Protein AF-A0A959YZW9-F1 (afdb_monomer_lite)

Foldseek 3Di:
DDADQQWDFPQADQVVAQCVVQVNGGGKIWQDKAHDGRGPPPDDPVVVCVRVDDDAQDWIWTWIDHPPDPDTDIDIGGHHDRDDDQWPDWDAPDPPRIDTDGDHD

Secondary structure (DSSP, 8-state):
-EEETTEEE-----TTSHHHHTT--TT-EEEEETTEE-SSS---HHHHHHHH--STT-EEEEEEE-TT-SS-EEEEEEP-PPP--SEEEEEEEETTEEEEEE---

Structure (mmCIF, N/CA/C/O backbone):
data_AF-A0A959YZW9-F1
#
_entry.id   AF-A0A959YZW9-F1
#
loop_
_atom_site.group_PDB
_atom_site.id
_atom_site.type_symbol
_atom_site.label_atom_id
_atom_site.label_alt_id
_atom_site.label_comp_id
_atom_site.label_asym_id
_atom_site.label_entity_id
_atom_site.label_seq_id
_atom_site.pdbx_PDB_ins_code
_atom_site.Cartn_x
_atom_site.Cartn_y
_atom_site.Cartn_z
_atom_site.occupancy
_atom_site.B_iso_or_equiv
_atom_site.auth_seq_id
_atom_site.auth_comp_id
_atom_site.auth_asym_id
_atom_site.auth_atom_id
_atom_site.pdbx_PDB_model_num
ATOM 1 N N . PHE A 1 1 ? -2.354 5.629 -3.701 1.00 71.06 1 PHE A N 1
ATOM 2 C CA . PHE A 1 1 ? -3.709 5.677 -3.111 1.00 71.06 1 PHE A CA 1
ATOM 3 C C . PHE A 1 1 ? -4.429 6.919 -3.605 1.00 71.06 1 PHE A C 1
ATOM 5 O O . PHE A 1 1 ? -3.755 7.852 -4.027 1.00 71.06 1 PHE A O 1
ATOM 12 N N . ASN A 1 2 ? -5.759 6.923 -3.571 1.00 77.62 2 ASN A N 1
ATOM 13 C CA . ASN A 1 2 ? -6.589 8.092 -3.855 1.00 77.62 2 ASN A CA 1
ATOM 14 C C . ASN A 1 2 ? -7.745 8.146 -2.852 1.00 77.62 2 ASN A C 1
ATOM 16 O O . ASN A 1 2 ? -8.250 7.094 -2.468 1.00 77.62 2 ASN A O 1
ATOM 20 N N . ILE A 1 3 ? -8.176 9.335 -2.442 1.00 74.56 3 ILE A N 1
ATOM 21 C CA . ILE A 1 3 ? -9.318 9.489 -1.535 1.00 74.56 3 ILE A CA 1
ATOM 22 C C . ILE A 1 3 ? -10.546 9.828 -2.369 1.00 74.56 3 ILE A C 1
ATOM 24 O O . ILE A 1 3 ? -10.576 10.831 -3.077 1.00 74.56 3 ILE A O 1
ATOM 28 N N . ILE A 1 4 ? -11.562 8.972 -2.303 1.00 73.62 4 ILE A N 1
ATOM 29 C CA . ILE A 1 4 ? -12.828 9.161 -3.014 1.00 73.62 4 ILE A CA 1
ATOM 30 C C . ILE A 1 4 ? -13.942 9.035 -1.987 1.00 73.62 4 ILE A C 1
ATOM 32 O O . ILE A 1 4 ? -14.042 8.008 -1.318 1.00 73.62 4 ILE A O 1
ATOM 36 N N . ARG A 1 5 ? -14.791 10.065 -1.873 1.00 71.88 5 ARG A N 1
ATOM 37 C CA . ARG A 1 5 ? -15.914 10.089 -0.915 1.00 71.88 5 ARG A CA 1
ATOM 38 C C . ARG A 1 5 ? -15.466 9.685 0.493 1.00 71.88 5 ARG A C 1
ATOM 40 O O . ARG A 1 5 ? -16.044 8.792 1.105 1.00 71.88 5 ARG A O 1
ATOM 47 N N . ASP A 1 6 ? -14.380 10.304 0.944 1.00 74.12 6 ASP A N 1
ATOM 48 C CA . ASP A 1 6 ? -13.864 10.135 2.299 1.00 74.12 6 ASP A CA 1
ATOM 49 C C . ASP A 1 6 ? -13.430 8.698 2.649 1.00 74.12 6 ASP A C 1
ATOM 51 O O . ASP A 1 6 ? -13.467 8.260 3.792 1.00 74.12 6 ASP A O 1
ATOM 55 N N . THR A 1 7 ? -13.049 7.909 1.642 1.00 78.25 7 THR A N 1
ATOM 56 C CA . THR A 1 7 ? -12.428 6.593 1.828 1.00 78.25 7 THR A CA 1
ATOM 57 C C . THR A 1 7 ? -11.150 6.507 1.012 1.00 78.25 7 THR A C 1
ATOM 59 O O . THR A 1 7 ? -11.098 6.979 -0.125 1.00 78.25 7 THR A O 1
ATOM 62 N N . ILE A 1 8 ? -10.133 5.856 1.569 1.00 85.50 8 ILE A N 1
ATOM 63 C CA . ILE A 1 8 ? -8.846 5.656 0.909 1.00 85.50 8 ILE A CA 1
ATOM 64 C C . ILE A 1 8 ? -8.938 4.430 0.004 1.00 85.50 8 ILE A C 1
ATOM 66 O O . ILE A 1 8 ? -9.109 3.305 0.471 1.00 85.50 8 ILE A O 1
ATOM 70 N N . TYR A 1 9 ? -8.782 4.643 -1.296 1.00 87.62 9 TYR A N 1
ATOM 71 C CA . TYR A 1 9 ? -8.709 3.592 -2.301 1.00 87.62 9 TYR A CA 1
ATOM 72 C C . TYR A 1 9 ? -7.256 3.293 -2.654 1.00 87.62 9 TYR A C 1
ATOM 74 O O . TYR A 1 9 ? -6.445 4.186 -2.942 1.00 87.62 9 TYR A O 1
ATOM 82 N N . VAL A 1 10 ? -6.930 2.008 -2.679 1.00 87.25 10 VAL A N 1
ATOM 83 C CA . VAL A 1 10 ? -5.692 1.508 -3.262 1.00 87.25 10 VAL A CA 1
ATOM 84 C C . VAL A 1 10 ? -5.818 1.623 -4.775 1.00 87.25 10 VAL A C 1
ATOM 86 O O . VAL A 1 10 ? -6.586 0.905 -5.405 1.00 87.25 10 VAL A O 1
ATOM 89 N N . VAL A 1 11 ? -5.089 2.576 -5.354 1.00 83.81 11 VAL A N 1
ATOM 90 C CA . VAL A 1 11 ? -5.011 2.741 -6.815 1.00 83.81 11 VAL A CA 1
ATOM 91 C C . VAL A 1 11 ? -4.127 1.652 -7.399 1.00 83.81 11 VAL A C 1
ATOM 93 O O . VAL A 1 11 ? -4.504 1.016 -8.371 1.00 83.81 11 VAL A O 1
ATOM 96 N N . ASP A 1 12 ? -2.977 1.435 -6.768 1.00 80.62 12 ASP A N 1
ATOM 97 C CA . ASP A 1 12 ? -2.018 0.416 -7.152 1.00 80.62 12 ASP A CA 1
ATOM 98 C C . ASP A 1 12 ? -1.119 0.067 -5.959 1.00 80.62 12 ASP A C 1
ATOM 100 O O . ASP A 1 12 ? -0.924 0.898 -5.058 1.00 80.62 12 ASP A O 1
ATOM 104 N N . ALA A 1 13 ? -0.591 -1.155 -5.956 1.00 82.25 13 ALA A N 1
ATOM 105 C CA . ALA A 1 13 ? 0.430 -1.606 -5.023 1.00 82.25 13 ALA A CA 1
ATOM 106 C C . ALA A 1 13 ? 1.767 -1.674 -5.763 1.00 82.25 13 ALA A C 1
ATOM 108 O O . ALA A 1 13 ? 1.853 -2.170 -6.877 1.00 82.25 13 ALA A O 1
ATOM 109 N N . ILE A 1 14 ? 2.825 -1.156 -5.145 1.00 80.31 14 ILE A N 1
ATOM 110 C CA . ILE A 1 14 ? 4.134 -1.099 -5.801 1.00 80.31 14 ILE A CA 1
ATOM 111 C C . ILE A 1 14 ? 4.677 -2.519 -5.953 1.00 80.31 14 ILE A C 1
ATOM 113 O O . ILE A 1 14 ? 4.805 -3.221 -4.947 1.00 80.31 14 ILE A O 1
ATOM 117 N N . ALA A 1 15 ? 5.027 -2.891 -7.186 1.00 75.38 15 ALA A N 1
ATOM 118 C CA . ALA A 1 15 ? 5.603 -4.189 -7.518 1.00 75.38 15 ALA A CA 1
ATOM 119 C C . ALA A 1 15 ? 6.857 -4.480 -6.678 1.00 75.38 15 ALA A C 1
ATOM 121 O O . ALA A 1 15 ? 7.742 -3.634 -6.531 1.00 75.38 15 ALA A O 1
ATOM 122 N N . GLY A 1 16 ? 6.909 -5.661 -6.067 1.00 77.19 16 GLY A N 1
ATOM 123 C CA . GLY A 1 16 ? 7.948 -6.069 -5.123 1.00 77.19 16 GLY A CA 1
ATOM 124 C C . GLY A 1 16 ? 7.896 -5.352 -3.767 1.00 77.19 16 GLY A C 1
ATOM 125 O O . GLY A 1 16 ? 8.715 -5.637 -2.891 1.00 77.19 16 GLY A O 1
ATOM 126 N N . GLY A 1 17 ? 6.951 -4.434 -3.555 1.00 83.81 17 GLY A N 1
ATOM 127 C CA . GLY A 1 17 ? 6.782 -3.665 -2.327 1.00 83.81 17 GLY A CA 1
ATOM 128 C C . GLY A 1 17 ? 6.148 -4.466 -1.181 1.00 83.81 17 GLY A C 1
ATOM 129 O O . GLY A 1 17 ? 5.570 -5.533 -1.388 1.00 83.81 17 GLY A O 1
ATOM 130 N N . PRO A 1 18 ? 6.216 -3.955 0.062 1.00 86.50 18 PRO A N 1
ATOM 131 C CA . PRO A 1 18 ? 5.689 -4.656 1.235 1.00 86.50 18 PRO A CA 1
ATOM 132 C C . PRO A 1 18 ? 4.180 -4.925 1.156 1.00 86.50 18 PRO A C 1
ATOM 134 O O . PRO A 1 18 ? 3.731 -5.970 1.614 1.00 86.50 18 PRO A O 1
ATOM 137 N N . SER A 1 19 ? 3.408 -4.023 0.546 1.00 87.38 19 SER A N 1
ATOM 138 C CA . SER A 1 19 ? 1.954 -4.166 0.405 1.00 87.38 19 SER A CA 1
ATOM 139 C C . SER A 1 19 ? 1.552 -5.235 -0.615 1.00 87.38 19 SER A C 1
ATOM 141 O O . SER A 1 19 ? 0.642 -6.015 -0.346 1.00 87.38 19 SER A O 1
ATOM 143 N N . GLU A 1 20 ? 2.240 -5.316 -1.759 1.00 86.25 20 GLU A N 1
ATOM 144 C CA . GLU A 1 20 ? 1.949 -6.325 -2.787 1.00 86.25 20 GLU A CA 1
ATOM 145 C C . GLU A 1 20 ? 2.249 -7.738 -2.272 1.00 86.25 20 GLU A C 1
ATOM 147 O O . GLU A 1 20 ? 1.437 -8.644 -2.449 1.00 86.25 20 GLU A O 1
ATOM 152 N N . ARG A 1 21 ? 3.362 -7.917 -1.541 1.00 86.75 21 ARG A N 1
ATOM 153 C CA . ARG A 1 21 ? 3.731 -9.208 -0.928 1.00 86.75 21 ARG A CA 1
ATOM 154 C C . ARG A 1 21 ? 2.685 -9.739 0.053 1.00 86.75 21 ARG A C 1
ATOM 156 O O . ARG A 1 21 ? 2.603 -10.943 0.260 1.00 86.75 21 ARG A O 1
ATOM 163 N N . LEU A 1 22 ? 1.899 -8.848 0.654 1.00 88.56 22 LEU A N 1
ATOM 164 C CA . LEU A 1 22 ? 0.797 -9.195 1.553 1.00 88.56 22 LEU A CA 1
ATOM 165 C C . LEU A 1 22 ? -0.525 -9.421 0.806 1.00 88.56 22 LEU A C 1
ATOM 167 O O . LEU A 1 22 ? -1.530 -9.753 1.422 1.00 88.56 22 LEU A O 1
ATOM 171 N N . GLY A 1 23 ? -0.539 -9.262 -0.518 1.00 88.81 23 GLY A N 1
ATOM 172 C CA . GLY A 1 23 ? -1.717 -9.479 -1.347 1.00 88.81 23 GLY A CA 1
ATOM 173 C C . GLY A 1 23 ? -2.700 -8.310 -1.352 1.00 88.81 23 GLY A C 1
ATOM 174 O O . GLY A 1 23 ? -3.868 -8.523 -1.689 1.00 88.81 23 GLY A O 1
ATOM 175 N N . ILE A 1 24 ? -2.256 -7.099 -0.997 1.00 90.81 24 ILE A N 1
ATOM 176 C CA . ILE A 1 24 ? -3.021 -5.857 -1.178 1.00 90.81 24 ILE A CA 1
ATOM 177 C C . ILE A 1 24 ? -3.062 -5.530 -2.672 1.00 90.81 24 ILE A C 1
ATOM 179 O O . ILE A 1 24 ? -2.045 -5.621 -3.357 1.00 90.81 24 ILE A O 1
ATOM 183 N N . ARG A 1 25 ? -4.241 -5.178 -3.187 1.00 89.25 25 ARG A N 1
ATOM 184 C CA . ARG A 1 25 ? -4.500 -5.044 -4.627 1.00 89.25 25 ARG A CA 1
ATOM 185 C C . ARG A 1 25 ? -5.173 -3.719 -4.954 1.00 89.25 25 ARG A C 1
ATOM 187 O O . ARG A 1 25 ? -5.826 -3.106 -4.111 1.00 89.25 25 ARG A O 1
ATOM 194 N N . ALA A 1 26 ? -5.052 -3.305 -6.211 1.00 88.50 26 ALA A N 1
ATOM 195 C CA . ALA A 1 26 ? -5.840 -2.205 -6.748 1.00 88.50 26 ALA A CA 1
ATOM 196 C C . ALA A 1 26 ? -7.345 -2.446 -6.518 1.00 88.50 26 ALA A C 1
ATOM 198 O O . ALA A 1 26 ? -7.849 -3.556 -6.697 1.00 88.50 26 ALA A O 1
ATOM 199 N N . GLY A 1 27 ? -8.059 -1.399 -6.110 1.00 88.31 27 GLY A N 1
ATOM 200 C CA . GLY A 1 27 ? -9.484 -1.444 -5.773 1.00 88.31 27 GLY A CA 1
ATOM 201 C C .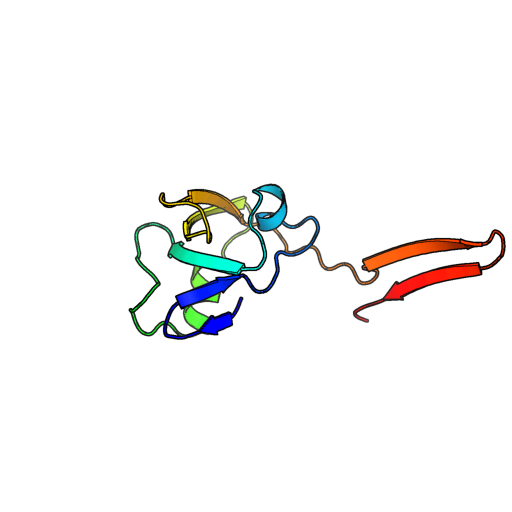 GLY A 1 27 ? -9.796 -1.764 -4.308 1.00 88.31 27 GLY A C 1
ATOM 202 O O . GLY A 1 27 ? -10.949 -1.616 -3.901 1.00 88.31 27 GLY A O 1
ATOM 203 N N . ASP A 1 28 ? -8.801 -2.144 -3.505 1.00 91.56 28 ASP A N 1
ATOM 204 C CA . ASP A 1 28 ? -8.966 -2.285 -2.058 1.00 91.56 28 ASP A CA 1
ATOM 205 C C . ASP A 1 28 ? -9.303 -0.938 -1.403 1.00 91.56 28 ASP A C 1
ATOM 207 O O . ASP A 1 28 ? -8.833 0.121 -1.831 1.00 91.56 28 ASP A O 1
ATOM 211 N N . ARG A 1 29 ? -10.113 -0.969 -0.341 1.00 90.44 29 ARG A N 1
ATOM 212 C CA . ARG A 1 29 ? -10.455 0.216 0.454 1.00 90.44 29 ARG A CA 1
ATOM 213 C C . ARG A 1 29 ? -9.830 0.101 1.831 1.00 90.44 29 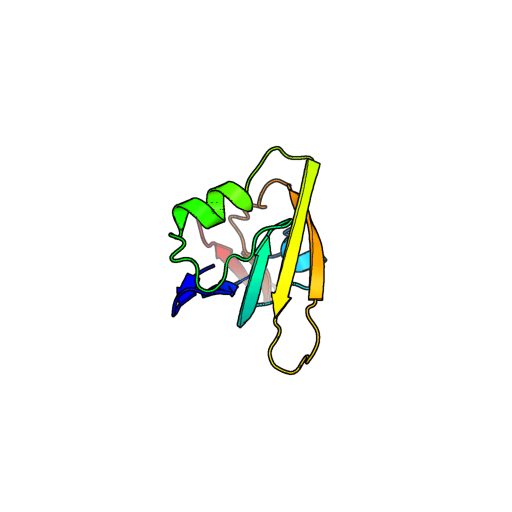ARG A C 1
ATOM 215 O O . ARG A 1 29 ? -10.183 -0.804 2.578 1.00 90.44 29 ARG A O 1
ATOM 222 N N . ILE A 1 30 ? -8.938 1.021 2.181 1.00 89.62 30 ILE A N 1
ATOM 223 C CA . ILE A 1 30 ? -8.393 1.105 3.538 1.00 89.62 30 ILE A CA 1
ATOM 224 C C . ILE A 1 30 ? -9.412 1.862 4.385 1.00 89.62 30 ILE A C 1
ATOM 226 O O . ILE A 1 30 ? -9.704 3.029 4.119 1.00 89.62 30 ILE A O 1
ATOM 230 N N . VAL A 1 31 ? -9.972 1.177 5.378 1.00 89.88 31 VAL A N 1
ATOM 231 C CA . VAL A 1 31 ? -10.991 1.736 6.283 1.00 89.88 31 VAL A CA 1
ATOM 232 C C . VAL A 1 31 ? -10.472 1.909 7.704 1.00 89.88 31 VAL A C 1
ATOM 234 O O . VAL A 1 31 ? -11.035 2.701 8.455 1.00 89.88 31 VAL A O 1
ATOM 237 N N . ARG A 1 32 ? -9.373 1.231 8.055 1.00 89.81 32 ARG A N 1
ATOM 238 C CA . ARG A 1 32 ? -8.719 1.329 9.362 1.00 89.81 32 ARG A CA 1
ATOM 239 C C . ARG A 1 32 ? -7.202 1.364 9.211 1.00 89.81 32 ARG A C 1
ATOM 241 O O . ARG A 1 32 ? -6.658 0.629 8.386 1.00 89.81 32 ARG A O 1
ATOM 248 N N . ILE A 1 33 ? -6.537 2.200 10.000 1.00 89.56 33 ILE A N 1
ATOM 249 C CA . ILE A 1 33 ? -5.080 2.209 10.168 1.00 89.56 33 ILE A CA 1
ATOM 250 C C . ILE A 1 33 ? -4.816 2.180 11.673 1.00 89.56 33 ILE A C 1
ATOM 252 O O . ILE A 1 33 ? -5.259 3.076 12.385 1.00 89.56 33 ILE A O 1
ATOM 256 N N . GLU A 1 34 ? -4.117 1.150 12.143 1.00 87.94 34 GLU A N 1
ATOM 257 C CA . GLU A 1 34 ? -3.987 0.811 13.565 1.00 87.94 34 GLU A CA 1
ATOM 258 C C . GLU A 1 34 ? -5.367 0.694 14.239 1.00 87.94 34 GLU A C 1
ATOM 260 O O . GLU A 1 34 ? -6.205 -0.120 13.831 1.00 87.94 34 GLU A O 1
ATOM 265 N N . ASP A 1 35 ? -5.618 1.536 15.236 1.00 84.00 35 ASP A N 1
ATOM 266 C CA . ASP A 1 35 ? -6.856 1.579 16.008 1.00 84.00 35 ASP A CA 1
ATOM 267 C C . ASP A 1 35 ? -7.813 2.678 15.519 1.00 84.00 35 ASP A C 1
ATOM 269 O O . ASP A 1 35 ? -8.913 2.831 16.047 1.00 84.00 35 ASP A O 1
ATOM 273 N N . GLU A 1 36 ? -7.435 3.430 14.479 1.00 82.88 36 GLU A N 1
ATOM 274 C CA . GLU A 1 36 ? -8.236 4.532 13.956 1.00 82.88 36 GLU A CA 1
ATOM 275 C C . GLU A 1 36 ? -8.980 4.155 12.675 1.00 82.88 36 GLU A C 1
ATOM 277 O O . GLU A 1 36 ? -8.400 3.719 11.673 1.00 82.88 36 GLU A O 1
ATOM 282 N N . VAL A 1 37 ? -10.292 4.391 12.683 1.00 83.62 37 VAL A N 1
ATOM 283 C CA . VAL A 1 37 ? -11.112 4.351 11.472 1.00 83.62 37 VAL A CA 1
ATOM 284 C C . VAL A 1 37 ? -10.773 5.578 10.632 1.00 83.62 37 VAL A C 1
ATOM 286 O O . VAL A 1 37 ? -10.875 6.711 11.090 1.00 83.62 37 VAL A O 1
ATOM 289 N N . VAL A 1 38 ? -10.352 5.345 9.392 1.00 79.94 38 VAL A N 1
ATOM 290 C CA . VAL A 1 38 ? -9.904 6.395 8.463 1.00 79.94 38 VAL A CA 1
ATOM 291 C C . VAL A 1 38 ? -10.909 6.683 7.352 1.00 79.94 38 VAL A C 1
ATOM 293 O O . VAL A 1 38 ? -10.723 7.619 6.581 1.00 79.94 38 VAL A O 1
ATOM 296 N N . ALA A 1 39 ? -11.979 5.891 7.254 1.00 74.88 39 ALA A N 1
ATOM 297 C CA . ALA A 1 39 ? -13.082 6.157 6.340 1.00 74.88 39 ALA A CA 1
ATOM 298 C C . ALA A 1 39 ? -14.157 7.027 7.019 1.00 74.88 39 ALA A C 1
ATOM 300 O O . ALA A 1 39 ? -14.611 6.693 8.109 1.00 74.88 39 ALA A O 1
ATOM 301 N N . GLY A 1 40 ? -14.596 8.101 6.356 1.00 68.56 40 GLY A N 1
ATOM 302 C CA . GLY A 1 40 ? -15.693 8.968 6.811 1.00 68.56 40 GLY A CA 1
ATOM 303 C C . GLY A 1 40 ? -15.308 10.048 7.830 1.00 68.56 40 GLY A C 1
ATOM 304 O O . GLY A 1 40 ? -16.194 10.592 8.484 1.00 68.56 40 GLY A O 1
ATOM 305 N N . VAL A 1 41 ? -14.009 10.323 8.003 1.00 66.38 41 VAL A N 1
ATOM 306 C CA . VAL A 1 41 ? -13.477 11.256 9.022 1.00 66.38 41 VAL A CA 1
ATOM 307 C C . VAL A 1 41 ? -12.939 12.563 8.404 1.00 66.38 41 VAL A C 1
ATOM 309 O O . VAL A 1 41 ? -12.477 13.453 9.110 1.00 66.38 41 VAL A O 1
ATOM 312 N N . GLY A 1 42 ? -13.015 12.733 7.084 1.00 66.62 42 GLY A N 1
ATOM 313 C CA . GLY A 1 42 ? -12.526 13.918 6.376 1.00 66.62 42 GLY A CA 1
ATOM 314 C C . GLY A 1 42 ? -11.011 13.944 6.163 1.00 66.62 42 GLY A C 1
ATOM 315 O O . GLY A 1 42 ? -10.444 15.027 5.997 1.00 66.62 42 GLY A O 1
ATOM 316 N N . PHE A 1 43 ? -10.335 12.790 6.195 1.00 70.69 43 PHE A N 1
ATOM 317 C CA . PHE A 1 43 ? -8.874 12.735 6.084 1.00 70.69 43 PHE A CA 1
ATOM 318 C C . PHE A 1 43 ? -8.377 13.310 4.759 1.00 70.69 43 PHE A C 1
ATOM 320 O O . PHE A 1 43 ? -8.896 13.005 3.681 1.00 70.69 43 PHE A O 1
ATOM 327 N N . ARG A 1 44 ? -7.307 14.110 4.825 1.00 72.94 44 ARG A N 1
ATOM 328 C CA . ARG A 1 44 ? -6.596 14.574 3.633 1.00 72.94 44 ARG A CA 1
ATOM 329 C C . ARG A 1 44 ? -5.570 13.530 3.207 1.00 72.94 44 ARG A C 1
ATOM 331 O O . ARG A 1 44 ? -5.089 12.728 4.004 1.00 72.94 44 ARG A O 1
ATOM 338 N N . ASN A 1 45 ? -5.175 13.574 1.935 1.00 70.06 45 ASN A N 1
ATOM 339 C CA . ASN A 1 45 ? -4.159 12.665 1.391 1.00 70.06 45 ASN A CA 1
ATOM 340 C C . ASN A 1 45 ? -2.830 12.717 2.173 1.00 70.06 45 ASN A C 1
ATOM 342 O O . ASN A 1 45 ? -2.154 11.696 2.277 1.00 70.06 45 ASN A O 1
ATOM 346 N N . SER A 1 46 ? -2.459 13.884 2.711 1.00 74.50 46 SER A N 1
ATOM 347 C CA . SER A 1 46 ? -1.267 14.068 3.551 1.00 74.50 46 SER A CA 1
ATOM 348 C C . SER A 1 46 ? -1.317 13.204 4.807 1.00 74.50 46 SER A C 1
ATOM 350 O O . SER A 1 46 ? -0.406 12.423 5.060 1.00 74.50 46 SER A O 1
ATOM 352 N N . ASP A 1 47 ? -2.431 13.272 5.527 1.00 79.19 47 ASP A N 1
ATOM 353 C CA . ASP A 1 47 ? -2.592 12.679 6.854 1.00 79.19 47 ASP A CA 1
ATOM 354 C C . ASP A 1 47 ? -2.514 11.149 6.781 1.00 79.19 47 ASP A C 1
ATOM 356 O O . ASP A 1 47 ? -1.931 10.475 7.630 1.00 79.19 47 ASP A O 1
ATOM 360 N N . VAL A 1 48 ? -3.061 10.590 5.701 1.00 78.38 48 VAL A N 1
ATOM 361 C CA . VAL A 1 48 ? -3.000 9.158 5.399 1.00 78.38 48 VAL A CA 1
ATOM 362 C C . VAL A 1 48 ? -1.568 8.717 5.119 1.00 78.38 48 VAL A C 1
ATOM 364 O O . VAL A 1 48 ? -1.124 7.675 5.607 1.00 78.38 48 VAL A O 1
ATOM 367 N N . MET A 1 49 ? -0.835 9.504 4.331 1.00 77.69 49 MET A N 1
ATOM 368 C CA . MET A 1 49 ? 0.551 9.195 3.992 1.00 77.69 49 MET A CA 1
ATOM 369 C C . MET A 1 49 ? 1.444 9.234 5.226 1.00 77.69 49 MET A C 1
ATOM 371 O O . MET A 1 49 ? 2.303 8.364 5.351 1.00 77.69 49 MET A O 1
ATOM 375 N N . ASP A 1 50 ? 1.209 10.163 6.147 1.00 82.69 50 ASP A N 1
ATOM 376 C CA . ASP A 1 50 ? 1.979 10.278 7.387 1.00 82.69 50 ASP A CA 1
ATOM 377 C C . ASP A 1 50 ? 1.773 9.080 8.321 1.00 82.69 50 ASP A C 1
ATOM 379 O O . ASP A 1 50 ? 2.714 8.640 8.978 1.00 82.69 50 ASP A O 1
ATOM 383 N N . ARG A 1 51 ? 0.575 8.485 8.323 1.00 83.81 51 ARG A N 1
ATOM 384 C CA . ARG A 1 51 ? 0.249 7.298 9.135 1.00 83.81 51 ARG A CA 1
ATOM 385 C C . ARG A 1 51 ? 0.777 5.996 8.536 1.00 83.81 51 ARG A C 1
ATOM 387 O O . ARG A 1 51 ? 1.276 5.121 9.250 1.00 83.81 51 ARG A O 1
ATOM 394 N N . LEU A 1 52 ? 0.676 5.854 7.214 1.00 82.69 52 LEU A N 1
ATOM 395 C CA . LEU A 1 52 ? 1.186 4.676 6.507 1.00 82.69 52 LEU A CA 1
ATOM 396 C C . LEU A 1 52 ? 2.719 4.679 6.449 1.00 82.69 52 LEU A C 1
ATOM 398 O O . LEU A 1 52 ? 3.352 3.626 6.566 1.00 82.69 52 LEU A O 1
ATOM 402 N N . ARG A 1 53 ? 3.336 5.856 6.303 1.00 84.62 53 ARG A N 1
ATOM 403 C CA . ARG A 1 53 ? 4.791 6.020 6.377 1.00 84.62 53 ARG A CA 1
ATOM 404 C C . ARG A 1 53 ? 5.261 5.991 7.827 1.00 84.62 53 ARG A C 1
ATOM 406 O O . ARG A 1 53 ? 4.491 6.032 8.774 1.00 84.62 53 ARG A O 1
ATOM 413 N N . GLY A 1 54 ? 6.560 5.808 7.999 1.00 87.00 54 GLY A N 1
ATOM 414 C CA . GLY A 1 54 ? 7.171 5.680 9.312 1.00 87.00 54 GLY A CA 1
ATOM 415 C C . GLY A 1 54 ? 8.560 5.080 9.206 1.00 87.00 54 GLY A C 1
ATOM 416 O O . GLY A 1 54 ? 9.072 4.831 8.111 1.00 87.00 54 GLY A O 1
ATOM 417 N N . ARG A 1 55 ? 9.186 4.847 10.360 1.00 88.56 55 ARG A N 1
ATOM 418 C CA . ARG A 1 55 ? 10.550 4.313 10.414 1.00 88.56 55 ARG A CA 1
ATOM 419 C C . ARG A 1 55 ? 10.601 2.916 9.795 1.00 88.56 55 ARG A C 1
ATOM 421 O O . ARG A 1 55 ? 9.748 2.074 10.079 1.00 88.56 55 ARG A O 1
ATOM 428 N N . LYS A 1 56 ? 11.620 2.665 8.972 1.00 89.19 56 LYS A N 1
ATOM 429 C CA . LYS A 1 56 ? 11.874 1.341 8.392 1.00 89.19 56 LYS A CA 1
ATOM 430 C C . LYS A 1 56 ? 11.939 0.278 9.498 1.00 89.19 56 LYS A C 1
ATOM 432 O O . LYS A 1 56 ? 12.528 0.516 10.546 1.00 89.19 56 LYS A O 1
ATOM 437 N N . GLY A 1 57 ? 11.338 -0.880 9.249 1.00 89.69 57 GLY A N 1
ATOM 438 C CA . GLY A 1 57 ? 11.272 -2.013 10.171 1.00 89.69 57 GLY A CA 1
ATOM 439 C C . GLY A 1 57 ? 10.117 -1.950 11.173 1.00 89.69 57 GLY A C 1
ATOM 440 O O . GLY A 1 57 ? 9.789 -2.969 11.773 1.00 89.69 57 GLY A O 1
ATOM 441 N N . THR A 1 58 ? 9.457 -0.798 11.332 1.00 93.06 58 THR A N 1
ATOM 442 C CA . THR A 1 58 ? 8.231 -0.720 12.143 1.00 93.06 58 THR A CA 1
ATOM 443 C C . THR A 1 58 ? 7.059 -1.362 11.413 1.00 93.06 58 THR A C 1
ATOM 445 O O . THR A 1 58 ? 7.063 -1.472 10.188 1.00 93.06 58 THR A O 1
ATOM 448 N N . LYS A 1 59 ? 6.043 -1.787 12.159 1.00 92.56 59 LYS A N 1
ATOM 449 C CA . LYS A 1 59 ? 4.831 -2.385 11.599 1.00 92.56 59 LYS A CA 1
ATOM 450 C C . LYS A 1 59 ? 3.708 -1.357 11.570 1.00 92.56 59 LYS A C 1
ATOM 452 O O . LYS A 1 59 ? 3.689 -0.457 12.409 1.00 92.56 59 LYS A O 1
ATOM 457 N N . VAL A 1 60 ? 2.833 -1.480 10.579 1.00 92.25 60 VAL A N 1
ATOM 458 C CA . VAL A 1 60 ? 1.551 -0.788 10.536 1.00 92.25 60 VAL A CA 1
ATOM 459 C C . VAL A 1 60 ? 0.427 -1.774 10.297 1.00 92.25 60 VAL A C 1
ATOM 461 O O . VAL A 1 60 ? 0.517 -2.584 9.374 1.00 92.25 60 VAL A O 1
ATOM 464 N N . GLN A 1 61 ? -0.614 -1.728 11.117 1.00 93.25 61 GLN A N 1
ATOM 465 C CA . GLN A 1 61 ? -1.819 -2.522 10.883 1.00 93.25 61 GLN A CA 1
ATOM 466 C C . GLN A 1 61 ? -2.794 -1.744 10.008 1.00 93.25 61 GLN A C 1
ATOM 468 O O . GLN A 1 61 ? -3.034 -0.561 10.234 1.00 93.25 61 GLN A O 1
ATOM 473 N N . VAL A 1 62 ? -3.355 -2.390 8.990 1.00 92.38 62 VAL A N 1
ATOM 474 C CA . VAL A 1 62 ? -4.383 -1.793 8.136 1.00 92.38 62 VAL A CA 1
ATOM 475 C C . VAL A 1 62 ? -5.555 -2.747 7.969 1.00 92.38 62 VAL A C 1
ATOM 477 O O . VAL A 1 62 ? -5.365 -3.927 7.687 1.00 92.38 62 VAL A O 1
ATOM 480 N N . GLY A 1 63 ? -6.765 -2.216 8.120 1.00 92.62 63 GLY A N 1
ATOM 481 C CA . GLY A 1 63 ? -8.009 -2.920 7.834 1.00 92.62 63 GLY A CA 1
ATOM 482 C C . GLY A 1 63 ? -8.498 -2.568 6.435 1.00 92.62 63 GLY A C 1
ATOM 483 O O . GLY A 1 63 ? -8.725 -1.392 6.121 1.00 92.62 63 GLY A O 1
ATOM 484 N N . ILE A 1 64 ? -8.660 -3.587 5.596 1.00 92.56 64 ILE A N 1
ATOM 485 C CA . ILE A 1 64 ? -9.028 -3.464 4.189 1.00 92.56 64 ILE A CA 1
ATOM 486 C C . ILE A 1 64 ? -10.401 -4.074 3.935 1.00 92.56 64 ILE A C 1
ATOM 488 O O . ILE A 1 64 ? -10.661 -5.234 4.244 1.00 92.56 64 ILE A O 1
ATOM 492 N N . LEU A 1 65 ? -11.259 -3.303 3.275 1.00 91.56 65 LEU A N 1
ATOM 493 C CA . LEU A 1 65 ? -12.503 -3.780 2.698 1.00 91.56 65 LEU A CA 1
ATOM 494 C C . LEU A 1 65 ? -12.292 -4.066 1.207 1.00 91.56 65 LEU A C 1
ATOM 496 O O . LEU A 1 65 ? -12.027 -3.156 0.414 1.00 91.56 65 LEU A O 1
ATOM 500 N N . ARG A 1 66 ? -12.435 -5.335 0.821 1.00 92.38 66 ARG A N 1
ATOM 501 C CA . ARG A 1 66 ? -12.302 -5.794 -0.565 1.00 92.38 66 ARG A CA 1
ATOM 502 C C . ARG A 1 66 ? -13.669 -6.113 -1.156 1.00 92.38 66 ARG A C 1
ATOM 504 O O . ARG A 1 66 ? -14.467 -6.830 -0.559 1.00 92.38 66 ARG A O 1
ATOM 511 N N . ARG A 1 67 ? -13.938 -5.616 -2.367 1.00 86.94 67 ARG A N 1
ATOM 512 C CA . ARG A 1 67 ? -15.191 -5.914 -3.076 1.00 86.94 67 ARG A CA 1
ATOM 513 C C . ARG A 1 67 ? -15.330 -7.428 -3.277 1.00 86.94 67 ARG A C 1
ATOM 515 O O . ARG A 1 67 ? -14.464 -8.045 -3.886 1.00 86.94 67 ARG A O 1
ATOM 522 N N . GLY A 1 68 ? -16.435 -7.996 -2.799 1.00 86.81 68 GLY A N 1
ATOM 523 C CA . GLY A 1 68 ? -16.715 -9.436 -2.870 1.00 86.81 68 GLY A CA 1
ATOM 524 C C . GLY A 1 68 ? -16.400 -10.203 -1.582 1.00 86.81 68 GLY A C 1
ATOM 525 O O . GLY A 1 68 ? -16.897 -11.313 -1.421 1.00 86.81 68 GLY A O 1
ATOM 526 N N . THR A 1 69 ? -15.669 -9.600 -0.642 1.00 86.81 69 THR A N 1
ATOM 527 C CA . THR A 1 69 ? -15.458 -10.144 0.705 1.00 86.81 69 THR A CA 1
ATOM 528 C C . THR A 1 69 ? -16.394 -9.430 1.678 1.00 86.81 69 THR A C 1
ATOM 530 O O . THR A 1 69 ? -16.510 -8.206 1.634 1.00 86.81 69 THR A O 1
ATOM 533 N N . ARG A 1 70 ? -17.103 -10.186 2.524 1.00 83.50 70 ARG A N 1
ATOM 534 C CA . ARG A 1 70 ? -17.995 -9.604 3.545 1.00 83.50 70 ARG A CA 1
ATOM 535 C C . ARG A 1 70 ? -17.225 -9.096 4.761 1.00 83.50 70 ARG A C 1
ATOM 537 O O . ARG A 1 70 ? -17.621 -8.092 5.341 1.00 83.50 70 ARG A O 1
ATOM 544 N N . ASP A 1 71 ? -16.127 -9.765 5.090 1.00 89.44 71 ASP A N 1
ATOM 545 C CA . ASP A 1 71 ? -15.331 -9.475 6.275 1.00 89.44 71 ASP A CA 1
ATOM 546 C C . ASP A 1 71 ? -14.206 -8.479 5.986 1.00 89.44 71 ASP A C 1
ATOM 548 O O . ASP A 1 71 ? -13.719 -8.350 4.855 1.00 89.44 71 ASP A O 1
ATOM 552 N N . LEU A 1 72 ? -13.787 -7.781 7.040 1.00 89.56 72 LEU A N 1
ATOM 553 C CA . LEU A 1 72 ? -12.618 -6.916 7.010 1.00 89.56 72 LEU A CA 1
ATOM 554 C C . LEU A 1 72 ? -11.348 -7.773 6.959 1.00 89.56 72 LEU A C 1
ATOM 556 O O . LEU A 1 72 ? -11.185 -8.705 7.741 1.00 89.56 72 LEU A O 1
ATOM 560 N N . LEU A 1 73 ? -10.443 -7.445 6.040 1.00 92.81 73 LEU A N 1
ATOM 561 C CA . LEU A 1 73 ? -9.144 -8.095 5.923 1.00 92.81 73 LEU A CA 1
ATOM 562 C C . LEU A 1 73 ? -8.095 -7.264 6.659 1.00 92.81 73 LEU A C 1
ATOM 564 O O . LEU A 1 73 ? -7.776 -6.155 6.229 1.00 92.81 73 LEU A O 1
ATOM 568 N N . ASP A 1 74 ? -7.544 -7.801 7.741 1.00 93.44 74 ASP A N 1
ATOM 569 C CA . ASP A 1 74 ? -6.478 -7.142 8.491 1.00 93.44 74 ASP A CA 1
ATOM 570 C C . ASP A 1 74 ? -5.097 -7.560 7.974 1.00 93.44 74 ASP A C 1
ATOM 572 O O . ASP A 1 74 ? -4.772 -8.744 7.866 1.00 93.44 74 ASP A O 1
ATOM 576 N N . PHE A 1 75 ? -4.258 -6.569 7.677 1.00 92.50 75 PHE A N 1
ATOM 577 C CA . PHE A 1 75 ? -2.891 -6.771 7.213 1.00 92.50 75 PHE A CA 1
ATOM 578 C C . PHE A 1 75 ? -1.907 -6.044 8.119 1.00 92.50 75 PHE A C 1
ATOM 580 O O . PHE A 1 75 ? -2.048 -4.854 8.389 1.00 92.50 75 PHE A O 1
ATOM 587 N N . THR A 1 76 ? -0.852 -6.746 8.532 1.00 93.31 76 THR A N 1
ATOM 588 C CA . THR A 1 76 ? 0.293 -6.128 9.209 1.00 93.31 76 THR A CA 1
ATOM 589 C C . THR A 1 76 ? 1.401 -5.873 8.195 1.00 93.31 76 THR A C 1
ATOM 591 O O . THR A 1 76 ? 2.084 -6.799 7.759 1.00 93.31 76 THR A O 1
ATOM 594 N N . ILE A 1 77 ? 1.596 -4.613 7.819 1.00 90.88 77 ILE A N 1
ATOM 595 C CA . ILE A 1 77 ? 2.611 -4.194 6.856 1.00 90.88 77 ILE A CA 1
ATOM 596 C C . ILE A 1 77 ? 3.882 -3.796 7.603 1.00 90.88 77 ILE A C 1
ATOM 598 O O . ILE A 1 77 ? 3.890 -2.846 8.381 1.00 90.88 77 ILE A O 1
ATOM 602 N N . THR A 1 78 ? 4.995 -4.474 7.332 1.00 91.06 78 THR A N 1
ATOM 603 C CA . THR A 1 78 ? 6.309 -3.994 7.778 1.00 91.06 78 THR A CA 1
ATOM 604 C C . THR A 1 78 ? 6.762 -2.859 6.865 1.00 91.06 78 THR A C 1
ATOM 606 O O . THR A 1 78 ? 6.933 -3.053 5.659 1.00 91.06 78 THR A O 1
ATOM 609 N N . ARG A 1 79 ? 6.969 -1.670 7.434 1.00 91.06 79 ARG A N 1
ATOM 610 C CA . ARG A 1 79 ? 7.441 -0.488 6.716 1.00 91.06 79 ARG A CA 1
ATOM 611 C C . ARG A 1 79 ? 8.845 -0.743 6.187 1.00 91.06 79 ARG A C 1
ATOM 613 O O . ARG A 1 79 ? 9.776 -1.002 6.947 1.00 91.0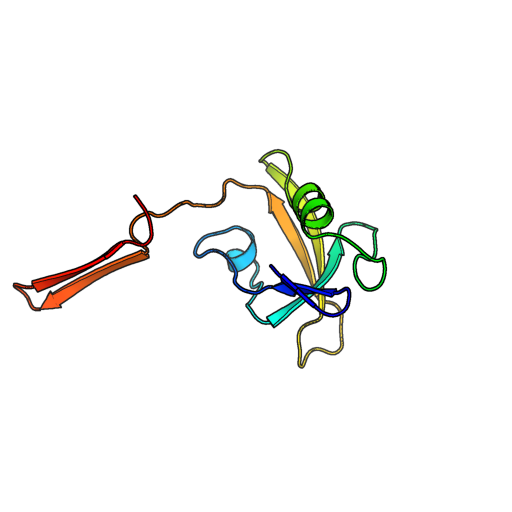6 79 ARG A O 1
ATOM 620 N N . ASP A 1 80 ? 9.008 -0.622 4.882 1.00 85.62 80 ASP A N 1
ATOM 621 C CA . ASP A 1 80 ? 10.304 -0.722 4.224 1.00 85.62 80 ASP A CA 1
ATOM 622 C C . ASP A 1 80 ? 10.437 0.380 3.176 1.00 85.62 80 ASP A C 1
ATOM 624 O O . ASP A 1 80 ? 9.485 1.109 2.882 1.00 85.62 80 ASP A O 1
ATOM 628 N N . LYS A 1 81 ? 11.638 0.517 2.620 1.00 77.50 81 LYS A N 1
ATOM 629 C CA . LYS A 1 81 ? 11.860 1.362 1.458 1.00 77.50 81 LYS A CA 1
ATOM 630 C C . LYS A 1 81 ? 10.930 0.899 0.346 1.00 77.50 81 LYS A C 1
ATOM 632 O O . LYS A 1 81 ? 10.858 -0.284 0.024 1.00 77.50 81 LYS A O 1
ATOM 637 N N . ILE A 1 82 ? 10.241 1.864 -0.241 1.00 70.31 82 ILE A N 1
ATOM 638 C CA . ILE A 1 82 ? 9.542 1.660 -1.496 1.00 70.31 82 ILE A CA 1
ATOM 639 C C . ILE A 1 82 ? 10.622 1.367 -2.543 1.00 70.31 82 ILE A C 1
ATOM 641 O O . ILE A 1 82 ? 11.487 2.227 -2.737 1.00 70.31 82 ILE A O 1
ATOM 645 N N . PRO A 1 83 ? 10.631 0.182 -3.173 1.00 68.06 83 PRO A N 1
ATOM 646 C CA . PRO A 1 83 ? 11.572 -0.081 -4.243 1.00 68.06 83 PRO A CA 1
ATOM 647 C C . PRO A 1 83 ? 11.280 0.892 -5.385 1.00 68.06 83 PRO A C 1
ATOM 649 O O .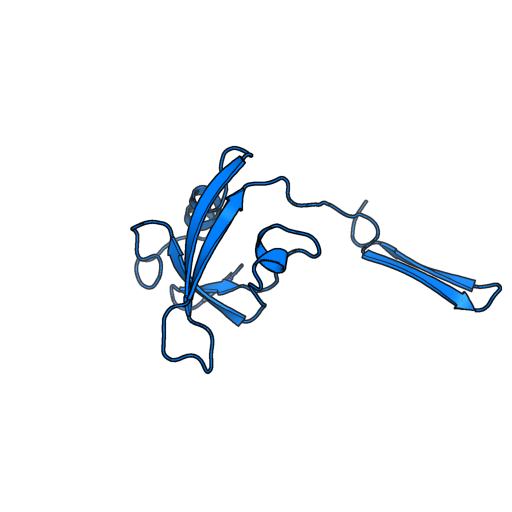 PRO A 1 83 ? 10.158 0.990 -5.881 1.00 68.06 83 PRO A O 1
ATOM 652 N N . ILE A 1 84 ? 12.291 1.674 -5.751 1.00 66.38 84 ILE A N 1
ATOM 653 C CA . ILE A 1 84 ? 12.229 2.587 -6.885 1.00 66.38 84 ILE A CA 1
ATOM 654 C C . ILE A 1 84 ? 12.991 1.898 -8.007 1.00 66.38 84 ILE A C 1
ATOM 656 O O . ILE A 1 84 ? 14.219 1.911 -8.026 1.00 66.38 84 ILE A O 1
ATOM 660 N N . HIS A 1 85 ? 12.260 1.250 -8.907 1.00 72.19 85 HIS A N 1
ATOM 661 C CA . HIS A 1 85 ? 12.841 0.674 -10.111 1.00 72.19 85 HIS A CA 1
ATOM 662 C C . HIS A 1 85 ? 12.711 1.685 -11.248 1.00 72.19 85 HIS A C 1
ATOM 664 O O . HIS A 1 85 ? 11.610 2.143 -11.550 1.00 72.19 85 HIS A O 1
ATOM 670 N N . SER A 1 86 ? 13.836 2.051 -11.863 1.00 79.81 86 SER A N 1
ATOM 671 C CA . SER A 1 86 ? 13.825 2.877 -13.077 1.00 79.81 86 SER A CA 1
ATOM 672 C C . SER A 1 86 ? 13.358 2.073 -14.291 1.00 79.81 86 SER A C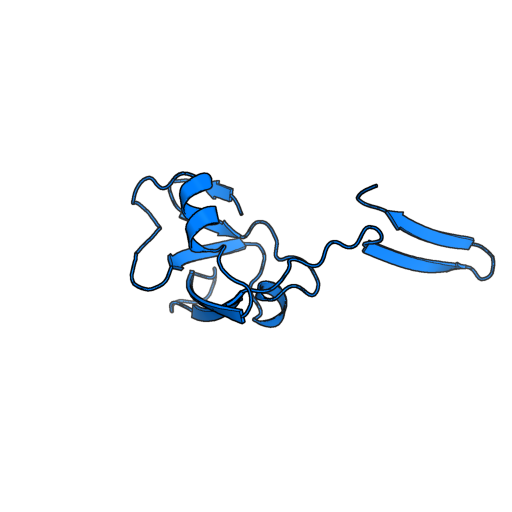 1
ATOM 674 O O . SER A 1 86 ? 12.707 2.620 -15.175 1.00 79.81 86 SER A O 1
ATOM 676 N N . VAL A 1 87 ? 13.644 0.765 -14.302 1.00 80.56 87 VAL A N 1
ATOM 677 C CA . VAL A 1 87 ? 13.248 -0.186 -15.347 1.00 80.56 87 VAL A CA 1
ATOM 678 C C . VAL A 1 87 ? 12.161 -1.107 -14.796 1.00 80.56 87 VAL A C 1
ATOM 680 O O . VAL A 1 87 ? 12.415 -1.872 -13.870 1.00 80.56 87 VAL A O 1
ATOM 683 N N . GLU A 1 88 ? 10.957 -1.033 -15.358 1.00 75.12 88 GLU A N 1
ATOM 684 C CA . GLU A 1 88 ? 9.812 -1.862 -14.946 1.00 75.12 88 GLU A CA 1
ATOM 685 C C . GLU A 1 88 ? 9.785 -3.221 -15.643 1.00 75.12 88 GLU A C 1
ATOM 687 O O . GLU A 1 88 ? 9.318 -4.203 -15.074 1.00 75.12 88 GLU A O 1
ATOM 692 N N . ALA A 1 89 ? 10.266 -3.282 -16.884 1.00 79.62 89 ALA A N 1
ATOM 693 C CA . ALA A 1 89 ? 10.323 -4.510 -17.658 1.00 79.62 89 ALA A CA 1
ATOM 694 C C . ALA A 1 89 ? 11.538 -4.493 -18.581 1.00 79.62 89 ALA A C 1
ATOM 696 O O . ALA A 1 89 ? 11.804 -3.492 -19.253 1.00 79.62 89 ALA A O 1
ATOM 697 N N . SER A 1 90 ? 12.236 -5.622 -18.640 1.00 87.25 90 SER A N 1
ATOM 698 C CA . SER A 1 90 ? 13.284 -5.882 -19.617 1.00 87.25 90 SER A CA 1
ATOM 699 C C . SER A 1 90 ? 13.146 -7.304 -20.149 1.00 87.25 90 SER A C 1
ATOM 701 O O . SER A 1 90 ? 13.002 -8.254 -19.381 1.00 87.25 90 SER A O 1
ATOM 703 N N . TYR A 1 91 ? 13.140 -7.456 -21.471 1.00 90.19 91 TYR A N 1
ATOM 704 C CA . TYR A 1 91 ? 13.145 -8.766 -22.126 1.00 90.19 91 TYR A CA 1
ATOM 705 C C . TYR A 1 91 ? 13.586 -8.648 -23.586 1.00 90.19 91 TYR A C 1
ATOM 707 O O . TYR A 1 91 ? 13.545 -7.573 -24.181 1.00 90.19 91 TYR A O 1
ATOM 715 N N . MET A 1 92 ? 13.997 -9.767 -24.181 1.00 95.12 92 MET A N 1
ATOM 716 C CA . MET A 1 92 ? 14.265 -9.844 -25.617 1.00 95.12 92 MET A CA 1
ATOM 717 C C . MET A 1 92 ? 12.948 -10.059 -26.362 1.00 95.12 92 MET A C 1
ATOM 719 O O . MET A 1 92 ? 12.315 -11.098 -26.208 1.00 95.12 92 MET A O 1
ATOM 723 N N . ALA A 1 93 ? 12.534 -9.082 -27.169 1.00 91.25 93 ALA A N 1
ATOM 724 C CA . ALA A 1 93 ? 11.381 -9.232 -28.057 1.00 91.25 93 ALA A CA 1
ATOM 725 C C . ALA A 1 93 ? 11.716 -10.135 -29.261 1.00 91.25 93 ALA A C 1
ATOM 727 O O . ALA A 1 93 ? 10.839 -10.764 -29.844 1.00 91.25 93 ALA A O 1
ATOM 728 N N . SER A 1 94 ? 12.999 -10.211 -29.630 1.00 93.12 94 SER A N 1
ATOM 729 C CA . SER A 1 94 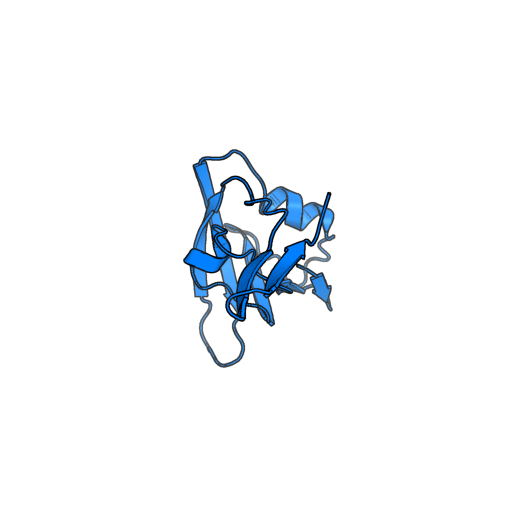? 13.560 -11.169 -30.591 1.00 93.12 94 SER A CA 1
ATOM 730 C C . SER A 1 94 ? 15.067 -11.340 -30.335 1.00 93.12 94 SER A C 1
ATOM 732 O O . SER A 1 94 ? 15.627 -10.522 -29.605 1.00 93.12 94 SER A O 1
ATOM 734 N N . PRO A 1 95 ? 15.777 -12.306 -30.959 1.00 93.94 95 PRO A N 1
ATOM 735 C CA . PRO A 1 95 ? 17.215 -12.517 -30.728 1.00 93.94 95 PRO A CA 1
ATOM 736 C C . PRO A 1 95 ? 18.106 -11.285 -30.953 1.00 93.94 95 PRO A C 1
ATOM 738 O O . PRO A 1 95 ? 19.222 -11.241 -30.445 1.00 93.94 95 PRO A O 1
ATOM 741 N N . ARG A 1 96 ? 17.631 -10.288 -31.713 1.00 95.81 96 ARG A N 1
ATOM 742 C CA . ARG A 1 96 ? 18.373 -9.054 -32.020 1.00 95.81 96 ARG A CA 1
ATOM 743 C C . ARG A 1 96 ? 17.714 -7.775 -31.492 1.00 95.81 96 ARG A C 1
ATOM 745 O O . ARG A 1 96 ? 18.262 -6.703 -31.713 1.00 95.81 96 ARG A O 1
ATOM 752 N N . ILE A 1 97 ? 16.555 -7.855 -30.831 1.00 92.56 97 ILE A N 1
ATOM 753 C CA . ILE A 1 97 ? 15.809 -6.675 -30.361 1.00 92.56 97 ILE A CA 1
ATOM 754 C C . ILE A 1 97 ? 15.442 -6.852 -28.889 1.00 92.56 97 ILE A C 1
ATOM 756 O O . ILE A 1 97 ? 14.673 -7.749 -28.538 1.00 92.56 97 ILE A O 1
ATOM 760 N N . GLY A 1 98 ? 15.964 -5.960 -28.047 1.00 94.56 98 GLY A N 1
ATOM 761 C CA . GLY A 1 98 ? 15.597 -5.843 -26.639 1.00 94.56 98 GLY A CA 1
ATOM 762 C C . GLY A 1 98 ? 14.483 -4.820 -26.422 1.00 94.56 98 GLY A C 1
ATOM 763 O O . GLY A 1 98 ? 14.454 -3.775 -27.069 1.00 94.56 98 GLY A O 1
ATOM 764 N N . TYR A 1 99 ? 13.582 -5.118 -25.492 1.00 93.19 99 TYR A N 1
ATOM 765 C CA . TYR A 1 99 ? 12.578 -4.201 -24.972 1.00 93.19 99 TYR A CA 1
ATOM 766 C C . TYR A 1 99 ? 12.964 -3.775 -23.553 1.00 93.19 99 TYR A C 1
ATOM 768 O O . TYR A 1 99 ? 13.251 -4.617 -22.701 1.00 93.19 99 TYR A O 1
ATOM 776 N N . LEU A 1 100 ? 12.949 -2.465 -23.306 1.00 91.06 100 LEU A N 1
ATOM 777 C CA . LEU A 1 100 ? 13.193 -1.841 -22.007 1.00 91.06 100 LEU A CA 1
ATOM 778 C C . LEU A 1 100 ? 12.086 -0.821 -21.747 1.00 91.06 100 LEU A C 1
ATOM 780 O O . LEU A 1 100 ? 11.958 0.157 -22.483 1.00 91.06 100 LEU A O 1
ATOM 784 N N . LYS A 1 101 ? 11.301 -1.030 -20.688 1.00 88.19 101 LYS A N 1
ATOM 785 C CA . LYS A 1 101 ? 10.326 -0.045 -20.214 1.00 88.19 101 LYS A CA 1
ATOM 786 C C . LYS A 1 101 ? 10.922 0.739 -19.053 1.00 88.19 101 LYS A C 1
ATOM 788 O O . LYS A 1 101 ? 11.038 0.210 -17.948 1.00 88.19 101 LYS A O 1
ATOM 793 N N . VAL A 1 102 ? 11.274 1.995 -19.312 1.00 85.94 102 VAL A N 1
ATOM 794 C CA . VAL A 1 102 ? 11.796 2.931 -18.308 1.00 85.94 102 VAL A CA 1
ATOM 795 C C . VAL A 1 102 ? 10.679 3.881 -17.895 1.00 85.94 102 VAL A C 1
ATOM 797 O O . VAL A 1 102 ? 10.074 4.514 -18.758 1.00 85.94 102 VAL A O 1
ATOM 800 N N . SER A 1 103 ? 10.386 3.978 -16.598 1.00 79.81 103 SER A N 1
ATOM 801 C CA . SER A 1 103 ? 9.312 4.848 -16.092 1.00 79.81 103 SER A CA 1
ATOM 802 C C . SER A 1 103 ? 9.803 6.106 -15.380 1.00 79.81 103 SER A C 1
ATOM 804 O O . SER A 1 103 ? 8.994 6.986 -15.087 1.00 79.81 103 SER A O 1
ATOM 806 N N . ARG A 1 104 ? 11.110 6.221 -15.107 1.00 73.00 104 ARG A N 1
ATOM 807 C CA . ARG A 1 104 ? 11.722 7.399 -14.472 1.00 73.00 104 ARG A CA 1
ATOM 808 C C . ARG A 1 104 ? 13.239 7.459 -14.691 1.00 73.00 104 ARG A C 1
ATOM 810 O O . ARG A 1 104 ? 13.875 6.407 -14.778 1.00 73.00 104 ARG A O 1
ATOM 817 N N . PHE A 1 105 ? 13.776 8.680 -14.728 1.00 70.62 105 PHE A N 1
ATOM 818 C CA . PHE A 1 105 ? 15.206 9.015 -14.739 1.00 70.62 105 PHE A CA 1
ATOM 819 C C . PHE A 1 105 ? 15.587 9.705 -13.431 1.00 70.62 105 PHE A C 1
ATOM 821 O O . PHE A 1 105 ? 14.742 10.481 -12.926 1.00 70.62 105 PHE A O 1
#

Radius of gyration: 16.59 Å; chains: 1; bounding box: 36×27×48 Å

Sequence (105 aa):
FNIIRDTIYVVDAIAGGPSERLGIRAGDRIVRIEDEVVAGVGFRNSDVMDRLRGRKGTKVQVGILRRGTRDLLDFTITRDKIPIHSVEASYMASPRIGYLKVSRF

pLDDT: mean 84.24, std 7.86, range [66.38, 95.81]